Protein AF-A0A178W8T0-F1 (afdb_monomer_lite)

Sequence (114 aa):
MDSGLFSQYSLPSDTSMNYMDNFMQLPEDSVPCKIRAKRGCATHPRSIAERERRTRISGKLKKLQDLVPNMDKQTSYSDMLDLAVQHIKGLQHQLQNLKKDQENCTCGCSEKPS

Foldseek 3Di:
DDDDDDDPDDDDDDDDDDPPPPPPDDDPPDDPPPDPDPPPDDPDPVVVVVVVVVVVVVVVLVVLQVPFPPRDPPDDPVRSVVSSVVRVVVVVVVVVVVVVVVVVDPDPPPDDDD

Secondary structure (DSSP, 8-state):
----------PPP-----SSSSSS---TT------PPPTT---SHHHHHHHHHHHHHHHHHHHHHHHSTT--TT--HHHHHHHHHHHHHHHHHHHHHHHHHHHH--S-------

Organism: Arabidopsis thaliana (NCBI:txid3702)

pLDDT: mean 75.26, std 21.58, range [34.84, 97.88]

Structure (mmCIF, N/CA/C/O backbone):
data_AF-A0A178W8T0-F1
#
_entry.id   AF-A0A178W8T0-F1
#
loop_
_atom_site.group_PDB
_atom_site.id
_atom_site.type_symbol
_atom_site.label_atom_id
_atom_site.label_alt_id
_atom_site.label_comp_id
_atom_site.label_asym_id
_atom_site.label_entity_id
_atom_site.label_seq_id
_atom_site.pdbx_PDB_ins_code
_atom_site.Cartn_x
_atom_site.Cartn_y
_atom_site.Cartn_z
_atom_site.occupancy
_atom_site.B_iso_or_equiv
_atom_site.auth_seq_id
_atom_site.auth_comp_id
_atom_site.auth_asym_id
_atom_site.auth_atom_id
_atom_site.pdbx_PDB_model_num
ATOM 1 N N . MET A 1 1 ? 22.040 41.163 -45.839 1.00 38.16 1 MET A N 1
ATOM 2 C CA . MET A 1 1 ? 22.575 40.704 -47.134 1.00 38.16 1 MET A CA 1
ATOM 3 C C . MET A 1 1 ? 24.037 40.371 -46.869 1.00 38.16 1 MET A C 1
ATOM 5 O O . MET A 1 1 ? 24.756 41.293 -46.528 1.00 38.16 1 MET A O 1
ATOM 9 N N . ASP A 1 2 ? 24.550 39.148 -46.834 1.00 34.84 2 ASP A N 1
ATOM 10 C CA . ASP A 1 2 ? 24.102 37.811 -47.245 1.00 34.84 2 ASP A CA 1
ATOM 11 C C . ASP A 1 2 ? 25.064 36.824 -46.519 1.00 34.84 2 ASP A C 1
ATOM 13 O O . ASP A 1 2 ? 26.249 37.124 -46.404 1.00 34.84 2 ASP A O 1
ATOM 17 N N . SER A 1 3 ? 24.593 35.894 -45.682 1.00 43.78 3 SER A N 1
ATOM 18 C CA . SER A 1 3 ? 24.458 34.446 -45.957 1.00 43.78 3 SER A CA 1
ATOM 19 C C . SER A 1 3 ? 25.653 33.781 -46.669 1.00 43.78 3 SER A C 1
ATOM 21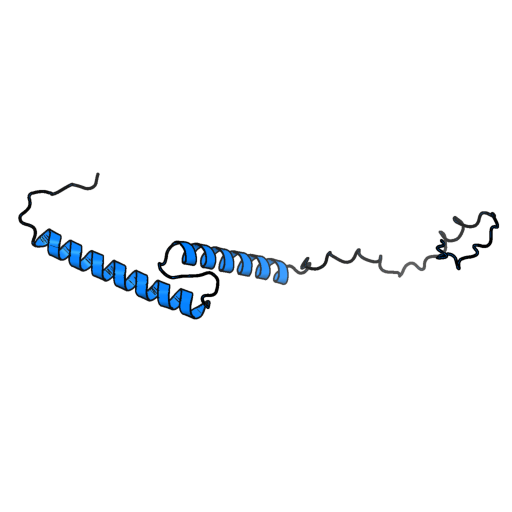 O O . SER A 1 3 ? 26.003 34.149 -47.779 1.00 43.78 3 SER A O 1
ATOM 23 N N . GLY A 1 4 ? 26.233 32.732 -46.067 1.00 41.03 4 GLY A N 1
ATOM 24 C CA . GLY A 1 4 ? 27.273 31.916 -46.713 1.00 41.03 4 GLY A CA 1
ATOM 25 C C . GLY A 1 4 ? 27.740 30.713 -45.889 1.00 41.03 4 GLY A C 1
ATOM 26 O O . GLY A 1 4 ? 28.888 30.655 -45.464 1.00 41.03 4 GLY A O 1
ATOM 27 N N . LEU A 1 5 ? 26.829 29.772 -45.628 1.00 45.19 5 LEU A N 1
ATOM 28 C CA . LEU A 1 5 ? 27.112 28.412 -45.150 1.00 45.19 5 LEU A CA 1
ATOM 29 C C . LEU A 1 5 ? 27.344 27.487 -46.369 1.00 45.19 5 LEU A C 1
ATOM 31 O O . LEU A 1 5 ? 26.777 27.759 -47.424 1.00 45.19 5 LEU A O 1
ATOM 35 N N . PHE A 1 6 ? 28.024 26.343 -46.162 1.00 36.69 6 PHE A N 1
ATOM 36 C CA . PHE A 1 6 ? 28.127 25.171 -47.070 1.00 36.69 6 PHE A CA 1
ATOM 37 C C . PHE A 1 6 ? 29.253 25.288 -48.127 1.00 36.69 6 PHE A C 1
ATOM 39 O O . PHE A 1 6 ? 29.471 26.352 -48.674 1.00 36.69 6 PHE A O 1
ATOM 46 N N . SER A 1 7 ? 30.062 24.291 -48.493 1.00 40.62 7 SER A N 1
ATOM 47 C CA . SER A 1 7 ? 30.005 22.833 -48.403 1.00 40.62 7 SER A CA 1
ATOM 48 C C . SER A 1 7 ? 31.437 22.299 -48.547 1.00 40.62 7 SER A C 1
ATOM 50 O O . SER A 1 7 ? 32.140 22.705 -49.468 1.00 40.62 7 SER A O 1
ATOM 52 N N . GLN A 1 8 ? 31.876 21.386 -47.685 1.00 48.28 8 GLN A N 1
ATOM 53 C CA . GLN A 1 8 ? 33.123 20.639 -47.880 1.00 48.28 8 GLN A CA 1
ATOM 54 C C . GLN A 1 8 ? 32.799 19.150 -47.925 1.00 48.28 8 GLN A C 1
ATOM 56 O O . GLN A 1 8 ? 32.911 18.430 -46.940 1.00 48.28 8 GLN A O 1
ATOM 61 N N . TYR A 1 9 ? 32.330 18.708 -49.086 1.00 35.47 9 TYR A N 1
ATOM 62 C CA . TYR A 1 9 ? 32.434 17.324 -49.521 1.00 35.47 9 TYR A CA 1
ATOM 63 C C . TYR A 1 9 ? 32.486 17.315 -51.050 1.00 35.47 9 TYR A C 1
ATOM 65 O O . TYR A 1 9 ? 31.514 17.633 -51.729 1.00 35.47 9 TYR A O 1
ATOM 73 N N . SER A 1 10 ? 33.643 16.964 -51.596 1.00 42.22 10 SER A N 1
ATOM 74 C CA . SER A 1 10 ? 33.752 16.537 -52.987 1.00 42.22 10 SER A CA 1
ATOM 75 C C . SER A 1 10 ? 33.671 15.014 -52.982 1.00 42.22 10 SER A C 1
ATOM 77 O O . SER A 1 10 ? 34.544 14.353 -52.423 1.00 42.22 10 SER A O 1
ATOM 79 N N . LEU A 1 11 ? 32.605 14.458 -53.558 1.00 44.81 11 LEU A N 1
ATOM 80 C CA . LEU A 1 11 ? 32.536 13.043 -53.924 1.00 44.81 11 LEU A CA 1
ATOM 81 C C . LEU A 1 11 ? 33.275 12.852 -55.257 1.00 44.81 11 LEU A C 1
ATOM 83 O O . LEU A 1 11 ? 32.996 13.605 -56.192 1.00 44.81 11 LEU A O 1
ATOM 87 N N . PRO A 1 12 ? 34.165 11.857 -55.392 1.00 47.22 12 PRO A N 1
ATOM 88 C CA . PRO A 1 12 ? 34.587 11.398 -56.700 1.00 47.22 12 PRO A CA 1
ATOM 89 C C . PRO A 1 12 ? 33.501 10.490 -57.284 1.00 47.22 12 PRO A C 1
ATOM 91 O O . PRO A 1 12 ? 33.142 9.458 -56.715 1.00 47.22 12 PRO A O 1
ATOM 94 N N . SER A 1 13 ? 32.973 10.914 -58.427 1.00 51.78 13 SER A N 1
ATOM 95 C CA . SER A 1 13 ? 32.255 10.071 -59.372 1.00 51.78 13 SER A CA 1
ATOM 96 C C . SER A 1 13 ? 33.259 9.121 -60.014 1.00 51.78 13 SER A C 1
ATOM 98 O O . SER A 1 13 ? 34.170 9.601 -60.674 1.00 51.78 13 SER A O 1
ATOM 100 N N . ASP A 1 14 ? 33.091 7.812 -59.847 1.00 36.97 14 ASP A N 1
ATOM 101 C CA . ASP A 1 14 ? 33.244 6.907 -60.984 1.00 36.97 14 ASP A CA 1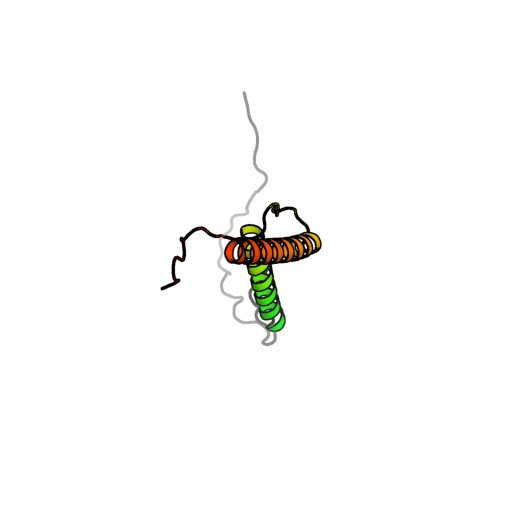
ATOM 102 C C . ASP A 1 14 ? 32.538 5.574 -60.746 1.00 36.97 14 ASP A C 1
ATOM 104 O O . ASP A 1 14 ? 32.705 4.867 -59.751 1.00 36.97 14 ASP A O 1
ATOM 108 N N . THR A 1 15 ? 31.692 5.276 -61.717 1.00 52.38 15 THR A N 1
ATOM 109 C CA . THR A 1 15 ? 30.884 4.080 -61.853 1.00 52.38 15 THR A CA 1
ATOM 110 C C . THR A 1 15 ? 31.767 2.958 -62.384 1.00 52.38 15 THR A C 1
ATOM 112 O O . THR A 1 15 ? 32.164 2.995 -63.542 1.00 52.38 15 THR A O 1
ATOM 115 N N . SER A 1 16 ? 32.013 1.907 -61.605 1.00 43.72 16 SER A N 1
ATOM 116 C CA . SER A 1 16 ? 32.147 0.563 -62.176 1.00 43.72 16 SER A CA 1
ATOM 117 C C . SER A 1 16 ? 31.852 -0.500 -61.125 1.00 43.72 16 SER A C 1
ATOM 119 O O . SER A 1 16 ? 32.274 -0.432 -59.973 1.00 43.72 16 SER A O 1
ATOM 121 N N . MET A 1 17 ? 31.013 -1.444 -61.532 1.00 50.84 17 MET A N 1
ATOM 122 C CA . MET A 1 17 ? 30.523 -2.552 -60.735 1.00 50.84 17 MET A CA 1
ATOM 123 C C . MET A 1 17 ? 31.661 -3.328 -60.073 1.00 50.84 17 MET A C 1
ATOM 125 O O . MET A 1 17 ? 32.505 -3.887 -60.763 1.00 50.84 17 MET A O 1
ATOM 129 N N . ASN A 1 18 ? 31.629 -3.441 -58.745 1.00 51.41 18 ASN A N 1
ATOM 130 C CA . ASN A 1 18 ? 32.289 -4.553 -58.059 1.00 51.41 18 ASN A CA 1
ATOM 131 C C . ASN A 1 18 ? 31.650 -4.875 -56.696 1.00 51.41 18 ASN A C 1
ATOM 133 O O . ASN A 1 18 ? 32.321 -5.224 -55.730 1.00 51.41 18 ASN A O 1
ATOM 137 N N . TYR A 1 19 ? 30.324 -4.719 -56.600 1.00 52.03 19 TYR A N 1
ATOM 138 C CA . TYR A 1 19 ? 29.581 -4.889 -55.345 1.00 52.03 19 TYR A CA 1
ATOM 139 C C . TYR A 1 19 ? 29.034 -6.312 -55.128 1.00 52.03 19 TYR A C 1
ATOM 141 O O . TYR A 1 19 ? 28.250 -6.512 -54.210 1.00 52.03 19 TYR A O 1
ATOM 149 N N . MET A 1 20 ? 29.425 -7.307 -55.934 1.00 56.69 20 MET A N 1
ATOM 150 C CA . MET A 1 20 ? 28.912 -8.684 -55.792 1.00 56.69 20 MET A CA 1
ATOM 151 C C . MET A 1 20 ? 29.981 -9.789 -55.845 1.00 56.69 20 MET A C 1
ATOM 153 O O . MET A 1 20 ? 29.611 -10.955 -55.862 1.00 56.69 20 MET A O 1
ATOM 157 N N . ASP A 1 21 ? 31.280 -9.466 -55.797 1.00 48.12 21 ASP A N 1
ATOM 158 C CA . ASP A 1 21 ? 32.351 -10.484 -55.879 1.00 48.12 21 ASP A CA 1
ATOM 159 C C . ASP A 1 21 ? 33.096 -10.738 -54.551 1.00 48.12 21 ASP A C 1
ATOM 161 O O . ASP A 1 21 ? 34.158 -11.343 -54.507 1.00 48.12 21 ASP A O 1
ATOM 165 N N . ASN A 1 22 ? 32.529 -10.308 -53.419 1.00 41.94 22 ASN A N 1
ATOM 166 C CA . ASN A 1 22 ? 33.041 -10.640 -52.077 1.00 41.94 22 ASN A CA 1
ATOM 167 C C . ASN A 1 22 ? 32.074 -11.524 -51.265 1.00 41.94 22 ASN A C 1
ATOM 169 O O . ASN A 1 22 ? 32.077 -11.498 -50.037 1.00 41.94 22 ASN A O 1
ATOM 173 N N . PHE A 1 23 ? 31.232 -12.316 -51.938 1.00 46.03 23 PHE A N 1
ATOM 174 C CA . PHE A 1 23 ? 30.302 -13.241 -51.273 1.00 46.03 23 PHE A CA 1
ATOM 175 C C . PHE A 1 23 ? 30.832 -14.684 -51.147 1.00 46.03 23 PHE A C 1
ATOM 177 O O . PHE A 1 23 ? 30.121 -15.551 -50.653 1.00 46.03 23 PHE A O 1
ATOM 184 N N . MET A 1 24 ? 32.069 -14.972 -51.567 1.00 51.84 24 MET A N 1
ATOM 185 C CA . MET A 1 24 ? 32.580 -16.353 -51.648 1.00 51.84 24 MET A CA 1
ATOM 186 C C . MET A 1 24 ? 33.934 -16.588 -50.964 1.00 51.84 24 MET A C 1
ATOM 188 O O . MET A 1 24 ? 34.693 -17.457 -51.378 1.00 51.84 24 MET A O 1
ATOM 192 N N . GLN A 1 25 ? 34.240 -15.873 -49.875 1.00 54.09 25 GLN A N 1
ATOM 193 C CA . GLN A 1 25 ? 35.361 -16.268 -49.009 1.00 54.09 25 GLN A CA 1
ATOM 194 C C . GLN A 1 25 ? 35.190 -15.794 -47.552 1.00 54.09 25 GLN A C 1
ATOM 196 O O . GLN A 1 25 ? 36.001 -15.039 -47.022 1.00 54.09 25 GLN A O 1
ATOM 201 N N . LEU A 1 26 ? 34.120 -16.229 -46.882 1.00 44.84 26 LEU A N 1
ATOM 202 C CA . LEU A 1 26 ? 34.019 -16.119 -45.421 1.00 44.84 26 LEU A CA 1
ATOM 203 C C . LEU A 1 26 ? 34.586 -17.402 -44.785 1.00 44.84 26 LEU A C 1
ATOM 205 O O . LEU A 1 26 ? 34.122 -18.487 -45.130 1.00 44.84 26 LEU A O 1
ATOM 209 N N . PRO A 1 27 ? 35.572 -17.319 -43.871 1.00 53.09 27 PRO A N 1
ATOM 210 C CA . PRO A 1 27 ? 35.979 -18.457 -43.052 1.00 53.09 27 PRO A CA 1
ATOM 211 C C . PRO A 1 27 ? 34.795 -18.964 -42.210 1.00 53.09 27 PRO A C 1
ATOM 213 O O . PRO A 1 27 ? 34.126 -18.171 -41.543 1.00 53.09 27 PRO A O 1
ATOM 216 N N . GLU A 1 28 ? 34.572 -20.280 -42.222 1.00 54.22 28 GLU A N 1
ATOM 217 C CA . GLU A 1 28 ? 33.461 -21.017 -41.577 1.00 54.22 28 GLU A CA 1
ATOM 218 C C . GLU A 1 28 ? 33.363 -20.864 -40.038 1.00 54.22 28 GLU A C 1
ATOM 220 O O . GLU A 1 28 ? 32.441 -21.394 -39.429 1.00 54.22 28 GLU A O 1
ATOM 225 N N . ASP A 1 29 ? 34.247 -20.091 -39.396 1.00 50.53 29 ASP A N 1
ATOM 226 C CA . ASP A 1 29 ? 34.296 -19.928 -37.932 1.00 50.53 29 ASP A CA 1
ATOM 227 C C . ASP A 1 29 ? 33.860 -18.541 -37.420 1.00 50.53 29 ASP A C 1
ATOM 229 O O . ASP A 1 29 ? 34.001 -18.228 -36.232 1.00 50.53 29 ASP A O 1
ATOM 233 N N . SER A 1 30 ? 33.302 -17.671 -38.271 1.00 51.19 30 SER A N 1
ATOM 234 C CA . SER A 1 30 ? 32.760 -16.393 -37.787 1.00 51.19 30 SER A CA 1
ATOM 235 C C . SER A 1 30 ? 31.348 -16.572 -37.216 1.00 51.19 30 SER A C 1
ATOM 237 O O . SER A 1 30 ? 30.362 -16.745 -37.930 1.00 51.19 30 SER A O 1
ATOM 239 N N . VAL A 1 31 ? 31.247 -16.543 -35.884 1.00 57.53 31 V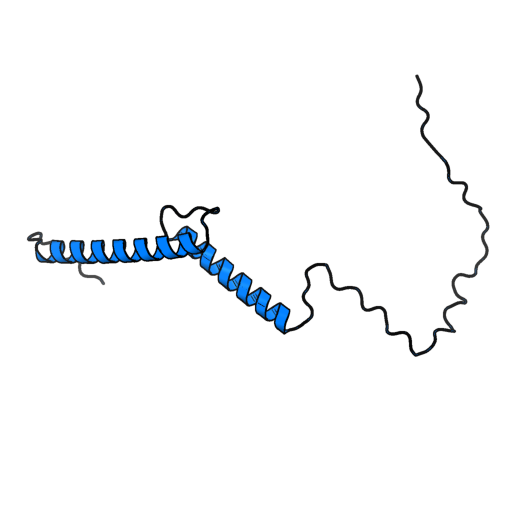AL A N 1
ATOM 240 C CA . VAL A 1 31 ? 29.969 -16.565 -35.161 1.00 57.53 31 VAL A CA 1
ATOM 241 C C . VAL A 1 31 ? 29.078 -15.445 -35.721 1.00 57.53 31 VAL A C 1
ATOM 243 O O . VAL A 1 31 ? 29.490 -14.282 -35.650 1.00 57.53 31 VAL A O 1
ATOM 246 N N . PRO A 1 32 ? 27.869 -15.737 -36.244 1.00 53.03 32 PRO A N 1
ATOM 247 C CA . PRO A 1 32 ? 26.981 -14.706 -36.758 1.00 53.03 32 PRO A CA 1
ATOM 248 C C . PRO A 1 32 ? 26.805 -13.623 -35.700 1.00 53.03 32 PRO A C 1
ATOM 250 O O . PRO A 1 32 ? 26.491 -13.931 -34.545 1.00 53.03 32 PRO A O 1
ATOM 253 N N . CYS A 1 33 ? 27.043 -12.366 -36.075 1.00 56.66 33 CYS A N 1
ATOM 254 C CA . CYS A 1 33 ? 26.862 -11.228 -35.185 1.00 56.66 33 CYS A CA 1
ATOM 255 C C . CYS A 1 33 ? 25.399 -11.210 -34.724 1.00 56.66 33 CYS A C 1
ATOM 257 O O . CYS A 1 33 ? 24.504 -10.751 -35.434 1.00 56.66 33 CYS A O 1
ATOM 259 N N . LYS A 1 34 ? 25.136 -11.791 -33.547 1.00 61.97 34 LYS A N 1
ATOM 260 C CA . LYS A 1 34 ? 23.803 -11.843 -32.952 1.00 61.97 34 LYS A CA 1
ATOM 261 C C . LYS A 1 34 ? 23.381 -10.400 -32.732 1.00 61.97 34 LYS A C 1
ATOM 263 O O . LYS A 1 34 ? 24.001 -9.699 -31.934 1.00 61.97 34 LYS A O 1
ATOM 268 N N . ILE A 1 35 ? 22.346 -9.975 -33.457 1.00 64.00 35 ILE A N 1
ATOM 269 C CA . ILE A 1 35 ? 21.700 -8.667 -33.326 1.00 64.00 35 ILE A CA 1
ATOM 270 C C . ILE A 1 35 ? 21.635 -8.323 -31.837 1.00 64.00 35 ILE A C 1
ATOM 272 O O . ILE A 1 35 ? 20.998 -9.029 -31.052 1.00 64.00 35 ILE A O 1
ATOM 276 N N . ARG A 1 36 ? 22.362 -7.276 -31.433 1.00 61.75 36 ARG A N 1
ATOM 277 C CA . ARG A 1 36 ? 22.441 -6.850 -30.036 1.00 61.75 36 ARG A CA 1
ATOM 278 C C . ARG A 1 36 ? 21.020 -6.671 -29.504 1.00 61.75 36 ARG A C 1
ATOM 280 O O . ARG A 1 36 ? 20.251 -5.886 -30.057 1.00 61.75 36 ARG A O 1
ATOM 287 N N . ALA A 1 37 ? 20.675 -7.380 -28.429 1.00 64.25 37 ALA A N 1
ATOM 288 C CA . ALA A 1 37 ? 19.380 -7.207 -27.781 1.00 64.25 37 ALA A CA 1
ATOM 289 C C . ALA A 1 37 ? 19.171 -5.719 -27.433 1.00 64.25 37 ALA A C 1
ATOM 291 O O . ALA A 1 37 ? 20.097 -5.053 -26.954 1.00 64.25 37 ALA A O 1
ATOM 292 N N . LYS A 1 38 ? 17.967 -5.184 -27.698 1.00 73.94 38 LYS A N 1
ATOM 293 C CA . LYS A 1 38 ? 17.628 -3.778 -27.413 1.00 73.94 38 LYS A CA 1
ATOM 294 C C . LYS A 1 38 ? 17.976 -3.436 -25.957 1.00 73.94 38 LYS A C 1
ATOM 296 O O . LYS A 1 38 ? 17.827 -4.265 -25.057 1.00 73.94 38 LYS A O 1
ATOM 301 N N . ARG A 1 39 ? 18.464 -2.211 -25.720 1.00 65.56 39 ARG A N 1
ATOM 302 C CA . ARG A 1 39 ? 18.893 -1.743 -24.391 1.00 65.56 39 ARG A CA 1
ATOM 303 C C . ARG A 1 39 ? 17.762 -1.971 -23.383 1.00 65.56 39 ARG A C 1
ATOM 305 O O . ARG A 1 39 ? 16.679 -1.422 -23.540 1.00 65.56 39 ARG A O 1
ATOM 312 N N . GLY A 1 40 ? 18.015 -2.804 -22.374 1.00 68.00 40 GLY A N 1
ATOM 313 C CA . GLY A 1 40 ? 17.017 -3.166 -21.366 1.00 68.00 40 GLY A CA 1
ATOM 314 C C . GLY A 1 40 ? 16.283 -4.490 -21.604 1.00 68.00 40 GLY A C 1
ATOM 315 O O . GLY A 1 40 ? 15.423 -4.819 -20.792 1.00 68.00 40 GLY A O 1
ATOM 316 N N . CYS A 1 41 ? 16.619 -5.279 -22.624 1.00 70.25 41 CYS A N 1
ATOM 317 C CA . CYS A 1 41 ? 16.134 -6.652 -22.781 1.00 70.25 41 CYS A CA 1
ATOM 318 C C . CYS A 1 41 ? 17.094 -7.619 -22.080 1.00 70.25 41 CYS A C 1
ATOM 320 O O . CYS A 1 41 ? 18.177 -7.914 -22.581 1.00 70.25 41 CYS A O 1
ATOM 322 N N . ALA A 1 42 ? 16.708 -8.089 -20.894 1.00 70.62 42 ALA A N 1
ATOM 323 C CA . ALA A 1 42 ? 17.416 -9.183 -20.251 1.00 70.62 42 ALA A CA 1
ATOM 324 C C . ALA A 1 42 ? 17.172 -10.468 -21.054 1.00 70.62 42 ALA A C 1
ATOM 326 O O . ALA A 1 42 ? 16.026 -10.861 -21.233 1.00 70.62 42 ALA A O 1
ATOM 327 N N . THR A 1 43 ? 18.233 -11.107 -21.540 1.00 80.19 43 THR A N 1
ATOM 328 C CA . THR A 1 43 ? 18.143 -12.361 -22.308 1.00 80.19 43 THR A CA 1
ATOM 329 C C . THR A 1 43 ? 18.326 -13.600 -21.432 1.00 80.19 43 THR A C 1
ATOM 331 O O . THR A 1 43 ? 17.950 -14.696 -21.832 1.00 80.19 43 THR A O 1
ATOM 334 N N . HIS A 1 44 ? 18.879 -13.440 -20.225 1.00 90.06 44 HIS A N 1
ATOM 335 C CA . HIS A 1 44 ? 19.085 -14.539 -19.289 1.00 90.06 44 HIS A CA 1
ATOM 336 C C . HIS A 1 44 ? 17.807 -14.817 -18.468 1.00 90.06 44 HIS A C 1
ATOM 338 O O . HIS A 1 44 ? 17.288 -13.882 -17.846 1.00 90.06 44 HIS A O 1
ATOM 344 N N . PRO A 1 45 ? 17.342 -16.079 -18.352 1.00 89.25 45 PRO A N 1
ATOM 345 C CA . PRO A 1 45 ? 16.105 -16.432 -17.642 1.00 89.25 45 PRO A CA 1
ATOM 346 C C . PRO A 1 45 ? 16.019 -15.873 -16.215 1.00 89.25 45 PRO A C 1
ATOM 348 O O . PRO A 1 45 ? 15.012 -15.288 -15.827 1.00 89.25 45 PRO A O 1
ATOM 351 N N . ARG A 1 46 ? 17.118 -15.949 -15.447 1.00 93.88 46 ARG A N 1
ATOM 352 C CA . ARG A 1 46 ? 17.206 -15.372 -14.087 1.00 93.88 46 ARG A CA 1
ATOM 353 C C . ARG A 1 46 ? 16.891 -13.872 -14.048 1.00 93.88 46 ARG A C 1
ATOM 355 O O . ARG A 1 46 ? 16.233 -13.401 -13.128 1.00 93.88 46 ARG A O 1
ATOM 362 N N . SER A 1 47 ? 17.375 -13.116 -15.028 1.00 92.94 47 SER A N 1
ATOM 363 C CA . SER A 1 47 ? 17.192 -11.664 -15.081 1.00 92.94 47 SER A CA 1
ATOM 364 C C . SER A 1 47 ? 15.776 -11.278 -15.520 1.00 92.94 47 SER A C 1
ATOM 366 O O . SER A 1 47 ? 15.275 -10.240 -15.089 1.00 92.94 47 SER A O 1
ATOM 368 N N . ILE A 1 48 ? 15.122 -12.110 -16.339 1.00 91.88 48 ILE A N 1
ATOM 369 C CA . ILE A 1 48 ? 13.698 -11.972 -16.680 1.00 91.88 48 ILE A CA 1
ATOM 370 C C . ILE A 1 48 ? 12.851 -12.195 -15.422 1.00 91.88 48 ILE A C 1
ATOM 372 O O . ILE A 1 48 ? 12.088 -11.309 -15.039 1.00 91.88 48 ILE A O 1
ATOM 376 N N . ALA A 1 49 ? 13.076 -13.305 -14.714 1.00 95.50 49 ALA A N 1
ATOM 377 C CA . ALA A 1 49 ? 12.351 -13.634 -13.488 1.00 95.50 49 ALA A CA 1
ATOM 378 C C . ALA A 1 49 ? 12.485 -12.544 -12.406 1.00 95.50 49 ALA A C 1
ATOM 380 O O . ALA A 1 49 ? 11.502 -12.146 -11.780 1.00 95.50 49 ALA A O 1
ATOM 381 N N . GLU A 1 50 ? 13.690 -12.002 -12.201 1.00 95.44 50 GLU A N 1
ATOM 382 C CA . GLU A 1 50 ? 13.887 -10.921 -11.228 1.00 95.44 50 GLU A CA 1
ATOM 383 C C . GLU A 1 50 ? 13.183 -9.622 -11.648 1.00 95.44 50 GLU A C 1
ATOM 385 O O . GLU A 1 50 ? 12.633 -8.920 -10.798 1.00 95.44 50 GLU A O 1
ATOM 390 N N . ARG A 1 51 ? 13.132 -9.295 -12.946 1.00 94.69 51 ARG A N 1
ATOM 391 C CA . ARG A 1 51 ? 12.349 -8.145 -13.419 1.00 94.69 51 ARG A CA 1
ATOM 392 C C . ARG A 1 51 ? 10.874 -8.318 -13.092 1.00 94.69 51 ARG A C 1
ATOM 394 O O . ARG A 1 51 ? 10.280 -7.403 -12.533 1.00 94.69 51 ARG A O 1
ATOM 401 N N . GLU A 1 52 ? 10.301 -9.472 -13.411 1.00 95.50 52 GLU A N 1
ATOM 402 C CA . GLU A 1 52 ? 8.898 -9.767 -13.116 1.00 95.50 52 GLU A CA 1
ATOM 403 C C . GLU A 1 52 ? 8.615 -9.665 -11.616 1.00 95.50 52 GLU A C 1
ATOM 405 O O . GLU A 1 52 ? 7.626 -9.052 -11.204 1.00 95.50 52 GLU A O 1
ATOM 410 N N . ARG A 1 53 ? 9.520 -10.183 -10.776 1.00 97.88 53 ARG A N 1
ATOM 411 C CA . ARG A 1 53 ? 9.441 -10.025 -9.321 1.00 97.88 53 ARG A CA 1
ATOM 412 C C . ARG A 1 53 ? 9.422 -8.550 -8.917 1.00 97.88 53 ARG A C 1
ATOM 414 O O . ARG A 1 53 ? 8.540 -8.156 -8.154 1.00 97.88 53 ARG A O 1
ATOM 421 N N . ARG A 1 54 ? 10.338 -7.725 -9.435 1.00 97.00 54 ARG A N 1
ATOM 422 C CA . ARG A 1 54 ? 10.379 -6.280 -9.146 1.00 97.00 54 ARG A CA 1
ATOM 423 C C . ARG A 1 54 ? 9.106 -5.574 -9.594 1.00 97.00 54 ARG A C 1
ATOM 425 O O . ARG A 1 54 ? 8.535 -4.826 -8.810 1.00 97.00 54 ARG A O 1
ATOM 432 N N . THR A 1 55 ? 8.609 -5.867 -10.792 1.00 96.56 55 THR A N 1
ATOM 433 C CA . THR A 1 55 ? 7.350 -5.307 -11.299 1.00 96.56 55 THR A CA 1
ATOM 434 C C . THR A 1 55 ? 6.171 -5.669 -10.396 1.00 96.56 55 THR A C 1
ATOM 436 O O . THR A 1 55 ? 5.361 -4.801 -10.074 1.00 96.56 55 THR A O 1
ATOM 439 N N . ARG A 1 56 ? 6.092 -6.917 -9.912 1.00 97.88 56 ARG A N 1
ATOM 440 C CA . ARG A 1 56 ? 5.065 -7.336 -8.944 1.00 97.88 56 ARG A CA 1
ATOM 441 C C . ARG A 1 56 ? 5.180 -6.576 -7.623 1.00 97.88 56 ARG A C 1
ATOM 443 O O . ARG A 1 56 ? 4.156 -6.169 -7.081 1.00 97.88 56 ARG A O 1
ATOM 450 N N . ILE A 1 57 ? 6.397 -6.371 -7.113 1.00 96.94 57 ILE A N 1
ATOM 451 C CA . ILE A 1 57 ? 6.639 -5.606 -5.880 1.00 96.94 57 ILE A CA 1
ATOM 452 C C . ILE A 1 57 ? 6.207 -4.147 -6.064 1.00 96.94 57 ILE A C 1
ATOM 454 O O . ILE A 1 57 ? 5.386 -3.663 -5.291 1.00 96.94 57 ILE A O 1
ATOM 458 N N . SER A 1 58 ? 6.664 -3.471 -7.120 1.00 95.56 58 SER A N 1
ATOM 459 C CA . SER A 1 58 ? 6.270 -2.088 -7.423 1.00 95.56 58 SER A CA 1
ATOM 460 C C . SER A 1 58 ? 4.761 -1.941 -7.627 1.00 95.56 58 SER A C 1
ATOM 462 O O . SER A 1 58 ? 4.169 -0.971 -7.163 1.00 95.56 58 SER A O 1
ATOM 464 N N . GLY A 1 59 ? 4.112 -2.926 -8.255 1.00 96.31 59 GLY A N 1
ATOM 465 C CA . GLY A 1 59 ? 2.657 -2.951 -8.394 1.00 96.31 59 GLY A CA 1
ATOM 466 C C . GLY A 1 59 ? 1.931 -3.017 -7.047 1.00 96.31 59 GLY A C 1
ATOM 467 O O . GLY A 1 59 ? 0.939 -2.319 -6.855 1.00 96.31 59 GLY A O 1
ATOM 468 N N . LYS A 1 60 ? 2.433 -3.813 -6.093 1.00 96.56 60 LYS A N 1
ATOM 469 C CA . LYS A 1 60 ? 1.877 -3.866 -4.731 1.00 96.56 60 LYS A CA 1
ATOM 470 C C . LYS A 1 60 ? 2.109 -2.568 -3.959 1.00 96.56 60 LYS A C 1
ATOM 472 O O . LYS A 1 60 ? 1.189 -2.114 -3.294 1.00 96.56 60 LYS A O 1
ATOM 477 N N . LEU A 1 61 ? 3.289 -1.961 -4.084 1.00 95.31 61 LEU A N 1
ATOM 478 C CA . LEU A 1 61 ? 3.609 -0.685 -3.435 1.00 95.31 61 LEU A CA 1
ATOM 479 C C . LEU A 1 61 ? 2.703 0.446 -3.934 1.00 95.31 61 LEU A C 1
ATOM 481 O O . LEU A 1 61 ? 2.227 1.244 -3.137 1.00 95.31 61 LEU A O 1
ATOM 485 N N . LYS A 1 62 ? 2.378 0.471 -5.232 1.00 93.94 62 LYS A N 1
ATOM 486 C CA . LYS A 1 62 ? 1.418 1.440 -5.776 1.00 93.94 62 LYS A CA 1
ATOM 487 C C . LYS A 1 62 ? 0.012 1.250 -5.201 1.00 93.94 62 LYS A C 1
ATOM 489 O O . LYS A 1 62 ? -0.596 2.214 -4.768 1.00 93.94 62 LYS A O 1
ATOM 494 N N . LYS A 1 63 ? -0.478 0.008 -5.130 1.00 94.94 63 LYS A N 1
ATOM 495 C CA . LYS A 1 63 ? -1.775 -0.273 -4.489 1.00 94.94 63 LYS A CA 1
ATOM 496 C C . LYS A 1 63 ? -1.788 0.122 -3.015 1.00 94.94 63 LYS A C 1
ATOM 498 O O . LYS A 1 63 ? -2.817 0.542 -2.511 1.00 94.94 63 LYS A O 1
ATOM 503 N N . LEU A 1 64 ? -0.658 -0.042 -2.327 1.00 95.00 64 LEU A N 1
ATOM 504 C CA . LEU A 1 64 ? -0.525 0.370 -0.938 1.00 95.00 64 LEU A CA 1
ATOM 505 C C . LEU A 1 64 ? -0.710 1.891 -0.810 1.00 95.00 64 LEU A C 1
ATOM 507 O O . LEU A 1 64 ? -1.487 2.309 0.042 1.00 95.00 64 LEU A O 1
ATOM 511 N N . GLN A 1 65 ? -0.080 2.688 -1.690 1.00 94.44 65 GLN A N 1
ATOM 512 C CA . GLN A 1 65 ? -0.234 4.157 -1.747 1.00 94.44 65 GLN A CA 1
ATOM 513 C C . GLN A 1 65 ? -1.697 4.594 -1.861 1.00 94.44 65 GLN A C 1
ATOM 515 O O . GLN A 1 65 ? -2.094 5.542 -1.198 1.00 94.44 65 GLN A O 1
ATOM 520 N N . ASP A 1 66 ? -2.501 3.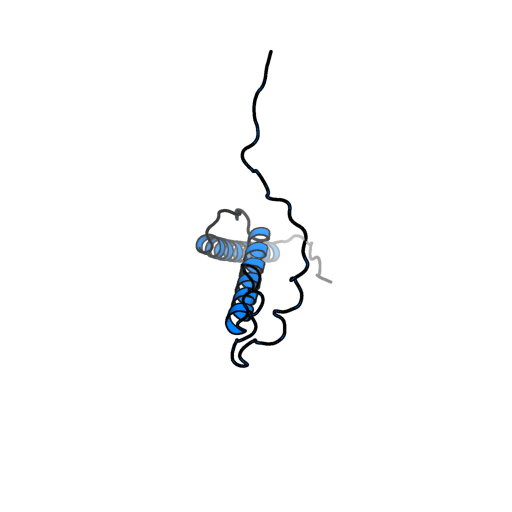878 -2.648 1.00 92.75 66 ASP A N 1
ATOM 521 C CA . ASP A 1 66 ? -3.912 4.222 -2.856 1.00 92.75 66 ASP A CA 1
ATOM 522 C C . ASP A 1 66 ? -4.803 3.912 -1.630 1.00 92.75 66 ASP A C 1
ATOM 524 O O . ASP A 1 66 ? -5.907 4.443 -1.523 1.00 92.75 66 ASP A O 1
ATOM 528 N N . LEU A 1 67 ? -4.361 3.035 -0.718 1.00 94.12 67 LEU A N 1
ATOM 529 C CA . LEU A 1 67 ? -5.167 2.544 0.411 1.00 94.12 67 LEU A CA 1
ATOM 530 C C . LEU A 1 67 ? -4.890 3.249 1.741 1.00 94.12 67 LEU A C 1
ATOM 532 O O . LEU A 1 67 ? -5.755 3.250 2.617 1.00 94.12 67 LEU A O 1
ATOM 536 N N . VAL A 1 68 ? -3.681 3.768 1.941 1.00 93.81 68 VAL A N 1
ATOM 537 C CA . VAL A 1 68 ? -3.270 4.355 3.222 1.00 93.81 68 VAL A CA 1
ATOM 538 C C . VAL A 1 68 ? -3.277 5.879 3.093 1.00 93.81 68 VAL A C 1
ATOM 540 O O . VAL A 1 68 ? -2.667 6.414 2.165 1.00 93.81 68 VAL A O 1
ATOM 543 N N . PRO A 1 69 ? -3.933 6.600 4.015 1.00 91.06 69 PRO A N 1
ATOM 544 C CA . PRO A 1 69 ? -3.941 8.055 4.000 1.00 91.06 69 PRO A CA 1
ATOM 545 C C . PRO A 1 69 ? -2.528 8.615 4.198 1.00 91.06 69 PRO A C 1
ATOM 547 O O . PRO A 1 69 ? -1.693 8.009 4.867 1.00 91.06 69 PRO A O 1
ATOM 550 N N . ASN A 1 70 ? -2.278 9.805 3.650 1.00 88.12 70 ASN A N 1
ATOM 551 C CA . ASN A 1 70 ? -0.996 10.515 3.750 1.00 88.12 70 ASN A CA 1
ATOM 552 C C . ASN A 1 70 ? 0.213 9.778 3.142 1.00 88.12 70 ASN A C 1
ATOM 554 O O . ASN A 1 70 ? 1.347 10.096 3.490 1.00 88.12 70 ASN A O 1
ATOM 558 N N . MET A 1 71 ? 0.002 8.824 2.228 1.00 91.06 71 MET A N 1
ATOM 559 C CA . MET A 1 71 ? 1.093 8.276 1.422 1.00 91.06 71 MET A CA 1
ATOM 560 C C . MET A 1 71 ? 1.204 9.022 0.100 1.00 91.06 71 MET A C 1
ATOM 562 O O . MET A 1 71 ? 0.283 9.018 -0.716 1.00 91.06 71 MET A O 1
ATOM 566 N N . ASP A 1 72 ? 2.349 9.664 -0.114 1.00 86.00 72 ASP A N 1
ATOM 567 C CA . ASP A 1 72 ? 2.666 10.342 -1.363 1.00 86.00 72 ASP A CA 1
ATOM 568 C C . ASP A 1 72 ? 3.638 9.515 -2.225 1.00 86.00 72 ASP A C 1
ATOM 570 O O . ASP A 1 72 ? 4.143 8.457 -1.842 1.00 86.00 72 ASP A O 1
ATOM 574 N N . LYS A 1 73 ? 3.907 10.003 -3.439 1.00 81.44 73 LYS A N 1
ATOM 575 C CA . LYS A 1 73 ? 4.810 9.329 -4.385 1.00 81.44 73 LYS A CA 1
ATOM 576 C C . LYS A 1 73 ? 6.291 9.430 -3.996 1.00 81.44 73 LYS A C 1
ATOM 578 O O . LYS A 1 73 ? 7.095 8.698 -4.570 1.00 81.44 73 LYS A O 1
ATOM 583 N N . GLN A 1 74 ? 6.656 10.361 -3.114 1.00 88.62 74 GLN A N 1
ATOM 584 C CA . GLN A 1 74 ? 8.032 10.588 -2.658 1.00 88.62 74 GLN A CA 1
ATOM 585 C C . GLN A 1 74 ? 8.350 9.850 -1.350 1.00 88.62 74 GLN A C 1
ATOM 587 O O . GLN A 1 74 ? 9.518 9.748 -0.982 1.00 88.62 74 GLN A O 1
ATOM 592 N N . THR A 1 75 ? 7.335 9.292 -0.693 1.00 90.81 75 THR A N 1
ATOM 593 C CA . THR A 1 75 ? 7.437 8.535 0.551 1.00 90.81 75 THR A CA 1
ATOM 594 C C . THR A 1 75 ? 8.375 7.349 0.351 1.00 90.81 75 THR A C 1
ATOM 596 O O . THR A 1 75 ? 8.251 6.583 -0.614 1.00 90.81 75 THR A O 1
ATOM 599 N N . SER A 1 76 ? 9.335 7.193 1.262 1.00 94.25 76 SER A N 1
ATOM 600 C CA . SER A 1 76 ? 10.290 6.091 1.197 1.00 94.25 76 SER A CA 1
ATOM 601 C C . SER A 1 76 ? 9.580 4.743 1.385 1.00 94.25 76 SER A C 1
ATOM 603 O O . SER A 1 76 ? 8.505 4.659 1.980 1.00 94.25 76 SER A O 1
ATOM 605 N N . TYR A 1 77 ? 10.161 3.649 0.883 1.00 94.06 77 TYR A N 1
ATOM 606 C CA . TYR A 1 77 ? 9.527 2.334 1.035 1.00 94.06 77 TYR A CA 1
ATOM 607 C C . TYR A 1 77 ? 9.427 1.876 2.492 1.00 94.06 77 TYR A C 1
ATOM 609 O O . TYR A 1 77 ? 8.487 1.157 2.812 1.00 94.06 77 TYR A O 1
ATOM 617 N N . SER A 1 78 ? 10.361 2.271 3.361 1.00 95.00 78 SER A N 1
ATOM 618 C CA . SER A 1 78 ? 10.260 1.995 4.798 1.00 95.00 78 SER A CA 1
ATOM 619 C C . SER A 1 78 ? 9.076 2.736 5.404 1.00 95.00 78 SER A C 1
ATOM 621 O O . SER A 1 78 ? 8.208 2.098 5.992 1.00 95.00 78 SER A O 1
ATOM 623 N N . ASP A 1 79 ? 8.972 4.041 5.146 1.00 94.75 79 ASP A N 1
ATOM 624 C CA . ASP A 1 79 ? 7.897 4.864 5.709 1.00 94.75 79 ASP A CA 1
ATOM 625 C C . ASP A 1 79 ? 6.528 4.397 5.204 1.00 94.75 79 ASP A C 1
ATOM 627 O O . ASP A 1 79 ? 5.568 4.337 5.964 1.00 94.75 79 ASP A O 1
ATOM 631 N N . MET A 1 80 ? 6.437 3.974 3.939 1.00 95.69 80 MET A N 1
ATOM 632 C CA . MET A 1 80 ? 5.215 3.411 3.358 1.00 95.69 80 MET A CA 1
ATOM 633 C C . MET A 1 80 ? 4.730 2.164 4.111 1.00 95.69 80 MET A C 1
ATOM 635 O O . MET A 1 80 ? 3.529 1.962 4.293 1.00 95.69 80 MET A O 1
ATOM 639 N N . LEU A 1 81 ? 5.659 1.312 4.551 1.00 96.19 81 LEU A N 1
ATOM 640 C CA . LEU A 1 81 ? 5.330 0.122 5.332 1.00 96.19 81 LEU A CA 1
ATOM 641 C C . LEU A 1 81 ? 4.952 0.490 6.772 1.00 96.19 81 LEU A C 1
ATOM 643 O O . LEU A 1 81 ? 3.978 -0.054 7.293 1.00 96.19 81 LEU A O 1
ATOM 647 N N . ASP A 1 82 ? 5.652 1.440 7.388 1.00 95.75 82 ASP A N 1
ATOM 648 C CA . ASP A 1 82 ? 5.359 1.892 8.751 1.00 95.75 82 ASP A CA 1
ATOM 649 C C . ASP A 1 82 ? 3.997 2.595 8.843 1.00 95.75 82 ASP A C 1
ATOM 651 O O . ASP A 1 82 ? 3.192 2.283 9.728 1.00 95.75 82 ASP A O 1
ATOM 655 N N . LEU A 1 83 ? 3.688 3.478 7.889 1.00 95.94 83 LEU A N 1
ATOM 656 C CA . LEU A 1 83 ? 2.388 4.142 7.769 1.00 95.94 83 LEU A CA 1
ATOM 657 C C . LEU A 1 83 ? 1.261 3.126 7.569 1.00 95.94 83 LEU A C 1
ATOM 659 O O . LEU A 1 83 ? 0.209 3.235 8.202 1.00 95.94 83 LEU A O 1
ATOM 663 N N . ALA A 1 84 ? 1.485 2.092 6.753 1.00 96.94 8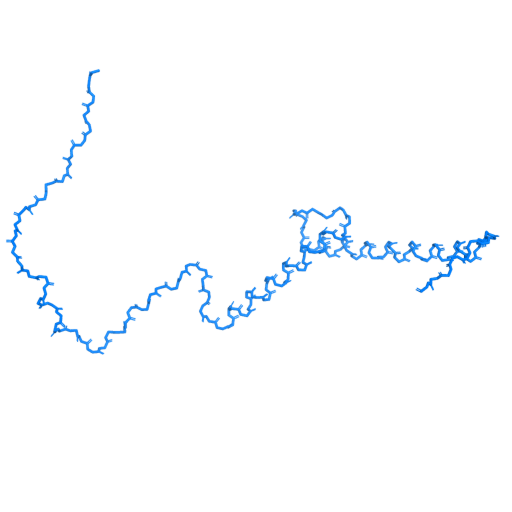4 ALA A N 1
ATOM 664 C CA . ALA A 1 84 ? 0.508 1.026 6.563 1.00 96.94 84 ALA A CA 1
ATOM 665 C C . ALA A 1 84 ? 0.219 0.265 7.865 1.00 96.94 84 ALA A C 1
ATOM 667 O O . ALA A 1 84 ? -0.944 0.018 8.193 1.00 96.94 84 ALA A O 1
ATOM 668 N N . VAL A 1 85 ? 1.254 -0.074 8.638 1.00 97.25 85 VAL A N 1
ATOM 669 C CA . VAL A 1 85 ? 1.091 -0.741 9.938 1.00 97.25 85 VAL A CA 1
ATOM 670 C C . VAL A 1 85 ? 0.321 0.147 10.915 1.00 97.25 85 VAL A C 1
ATOM 672 O O . VAL A 1 85 ? -0.580 -0.339 11.603 1.00 97.25 85 VAL A O 1
ATOM 675 N N . GLN A 1 86 ? 0.640 1.441 10.974 1.00 97.00 86 GLN A N 1
ATOM 676 C CA . GLN A 1 86 ? -0.071 2.393 11.830 1.00 97.00 86 GLN A CA 1
ATOM 677 C C . GLN A 1 86 ? -1.545 2.516 11.439 1.00 97.00 86 GLN A C 1
ATOM 679 O O . GLN A 1 86 ? -2.414 2.454 12.309 1.00 97.00 86 GLN A O 1
ATOM 684 N N . HIS A 1 87 ? -1.840 2.607 10.142 1.00 97.06 87 HIS A N 1
ATOM 685 C CA . HIS A 1 87 ? -3.209 2.687 9.646 1.00 97.06 87 HIS A CA 1
ATOM 686 C C . HIS A 1 87 ? -4.027 1.439 10.000 1.00 97.06 87 HIS A C 1
ATOM 688 O O . HIS A 1 87 ? -5.138 1.563 10.511 1.00 97.06 87 HIS A O 1
ATOM 694 N N . ILE A 1 88 ? -3.462 0.236 9.834 1.00 97.56 88 ILE A N 1
ATOM 695 C CA . ILE A 1 88 ? -4.129 -1.020 10.220 1.00 97.56 88 ILE A CA 1
ATOM 696 C C . ILE A 1 88 ? -4.440 -1.038 11.720 1.00 97.56 88 ILE A C 1
ATOM 698 O O . ILE A 1 88 ? -5.560 -1.370 12.106 1.00 97.56 88 ILE A O 1
ATOM 702 N N . LYS A 1 89 ? -3.482 -0.651 12.571 1.00 97.75 89 LYS A N 1
ATOM 703 C CA . LYS A 1 89 ? -3.705 -0.566 14.024 1.00 97.75 89 LYS A CA 1
ATOM 704 C C . LYS A 1 89 ? -4.801 0.445 14.371 1.00 97.75 89 LYS A C 1
ATOM 706 O O . LYS A 1 89 ? -5.644 0.158 15.217 1.00 97.75 89 LYS A O 1
ATOM 711 N N . GLY A 1 90 ? -4.819 1.594 13.694 1.00 97.06 90 GLY A N 1
ATOM 712 C CA . GLY A 1 90 ? -5.862 2.608 13.847 1.00 97.06 90 GLY A CA 1
ATOM 713 C C . GLY A 1 90 ? -7.250 2.074 13.491 1.00 97.06 90 GLY A C 1
ATOM 714 O O . GLY A 1 90 ? -8.178 2.213 14.284 1.00 97.06 90 GLY A O 1
ATOM 715 N N . LEU A 1 91 ? -7.384 1.390 12.351 1.00 97.38 91 LEU A N 1
ATOM 716 C CA . LEU A 1 91 ? -8.643 0.763 11.933 1.00 97.38 91 LEU A CA 1
ATOM 717 C C . LEU A 1 91 ? -9.101 -0.321 12.918 1.00 97.38 91 LEU A C 1
ATOM 719 O O . LEU A 1 91 ? -10.272 -0.365 13.286 1.00 97.38 91 LEU A O 1
ATOM 723 N N . GLN A 1 92 ? -8.188 -1.169 13.397 1.00 97.62 92 GLN A N 1
ATOM 724 C CA . GLN A 1 92 ? -8.505 -2.184 14.408 1.00 97.62 92 GLN A CA 1
ATOM 725 C C . GLN A 1 92 ? -9.017 -1.560 15.709 1.00 97.62 92 GLN A C 1
ATOM 727 O O . GLN A 1 92 ? -9.957 -2.081 16.308 1.00 97.62 92 GLN A O 1
ATOM 732 N N . HIS A 1 93 ? -8.426 -0.443 16.137 1.00 97.44 93 HIS A N 1
ATOM 733 C CA . HIS A 1 93 ? -8.883 0.283 17.317 1.00 97.44 93 HIS A CA 1
ATOM 734 C C . HIS A 1 93 ? -10.276 0.895 17.107 1.00 97.44 93 HIS A C 1
ATOM 736 O O . HIS A 1 93 ? -11.144 0.737 17.962 1.00 97.44 93 HIS A O 1
ATOM 742 N N . GLN A 1 94 ? -10.527 1.514 15.948 1.00 97.06 94 GLN A N 1
ATOM 743 C CA . GLN A 1 94 ? -11.849 2.051 15.603 1.00 97.06 94 GLN A CA 1
ATOM 744 C C . GLN A 1 94 ? -12.926 0.962 15.606 1.00 97.06 94 GLN A C 1
ATOM 746 O O . GLN A 1 94 ? -13.991 1.165 16.179 1.00 97.06 94 GLN A O 1
ATOM 751 N N . LEU A 1 95 ? -12.641 -0.214 15.038 1.00 96.62 95 LEU A N 1
ATOM 752 C CA . LEU A 1 95 ? -13.568 -1.349 15.053 1.00 96.62 95 LEU A CA 1
ATOM 753 C C . LEU A 1 95 ? -13.875 -1.839 16.472 1.00 96.62 95 LEU A C 1
ATOM 755 O O . LEU A 1 95 ? -15.025 -2.154 16.769 1.00 96.62 95 LEU A O 1
ATOM 759 N N . GLN A 1 96 ? -12.874 -1.898 17.355 1.00 95.75 96 GLN A N 1
ATOM 760 C CA . GLN A 1 96 ? -13.096 -2.270 18.756 1.00 95.75 96 GLN A CA 1
ATOM 761 C C . GLN A 1 96 ? -13.982 -1.256 19.480 1.00 95.75 96 GLN A C 1
ATOM 763 O O . GLN A 1 96 ? -14.897 -1.658 20.197 1.00 95.75 96 GLN A O 1
ATOM 768 N N . ASN A 1 97 ? -13.743 0.038 19.266 1.00 94.69 97 ASN A N 1
ATOM 769 C CA . ASN A 1 97 ? -14.547 1.094 19.875 1.00 94.69 97 ASN A CA 1
ATOM 770 C C . ASN A 1 97 ? -15.986 1.054 19.353 1.00 94.69 97 ASN A C 1
ATOM 772 O O . ASN A 1 97 ? -16.904 0.974 20.156 1.00 94.69 97 ASN A O 1
ATOM 776 N N . LEU A 1 98 ? -16.184 0.978 18.033 1.00 93.25 98 LEU A N 1
ATOM 777 C CA . LEU A 1 98 ? -17.516 0.868 17.428 1.00 93.25 98 LEU A CA 1
ATOM 778 C C . LEU A 1 98 ? -18.280 -0.362 17.923 1.00 93.25 98 LEU A C 1
ATOM 780 O O . LEU A 1 98 ? -19.476 -0.278 18.182 1.00 93.25 98 LEU A O 1
ATOM 784 N N . LYS A 1 99 ? -17.599 -1.501 18.092 1.00 91.38 99 LYS A N 1
ATOM 785 C CA . LYS A 1 99 ? -18.211 -2.708 18.655 1.00 91.38 99 LYS A CA 1
ATOM 786 C C . LYS A 1 99 ? -18.649 -2.490 20.104 1.00 91.38 99 LYS A C 1
ATOM 788 O O . LYS A 1 99 ? -19.772 -2.833 20.459 1.00 91.38 99 LYS A O 1
ATOM 793 N N . LYS A 1 100 ? -17.787 -1.893 20.929 1.00 91.38 100 LYS A N 1
ATOM 794 C CA . LYS A 1 100 ? -18.117 -1.548 22.315 1.00 91.38 100 LYS A CA 1
ATOM 795 C C . LYS A 1 100 ? -19.286 -0.563 22.375 1.00 91.38 100 LYS A C 1
ATOM 797 O O . LYS A 1 100 ? -20.181 -0.721 23.196 1.00 91.38 100 LYS A O 1
ATOM 802 N N . ASP A 1 101 ? -19.302 0.438 21.507 1.00 89.62 101 ASP A N 1
ATOM 803 C CA . ASP A 1 101 ? -20.375 1.428 21.441 1.00 89.62 101 ASP A CA 1
ATOM 804 C C . ASP A 1 101 ? -21.691 0.791 20.979 1.00 89.62 101 ASP A C 1
ATOM 806 O O . ASP A 1 101 ? -22.743 1.124 21.513 1.00 89.62 101 ASP A O 1
ATOM 810 N N . GLN A 1 102 ? -21.643 -0.182 20.064 1.00 87.56 102 GLN A N 1
ATOM 811 C CA . GLN A 1 102 ? -22.805 -0.972 19.654 1.00 87.56 102 GLN A CA 1
ATOM 812 C C . GLN A 1 102 ? -23.366 -1.812 20.810 1.00 87.56 102 GLN A C 1
ATOM 814 O O . GLN A 1 102 ? -24.578 -1.841 20.999 1.00 87.56 102 GLN A O 1
ATOM 819 N N . GLU A 1 103 ? -22.508 -2.458 21.603 1.00 83.62 103 GLU A N 1
ATOM 820 C CA . GLU A 1 103 ? -22.913 -3.225 22.794 1.00 83.62 103 GLU A CA 1
ATOM 821 C C . GLU A 1 103 ? -23.545 -2.330 23.872 1.00 83.62 103 GLU A C 1
ATOM 823 O O . GLU A 1 103 ? -24.436 -2.763 24.601 1.00 83.62 103 GLU A O 1
ATOM 828 N N . ASN A 1 104 ? -23.112 -1.070 23.947 1.00 81.44 104 ASN A N 1
ATOM 829 C CA . ASN A 1 104 ? -23.658 -0.074 24.865 1.00 81.44 104 ASN A CA 1
ATOM 830 C C . ASN A 1 104 ? -24.818 0.735 24.258 1.00 81.44 104 ASN A C 1
ATOM 832 O O . ASN A 1 104 ? -25.428 1.536 24.974 1.00 81.44 104 ASN A O 1
ATOM 836 N N . CYS A 1 105 ? -25.142 0.560 22.968 1.00 80.50 105 CYS A N 1
ATOM 837 C CA . CYS A 1 105 ? -26.235 1.296 22.347 1.00 80.50 105 CYS A CA 1
ATOM 838 C C . CYS 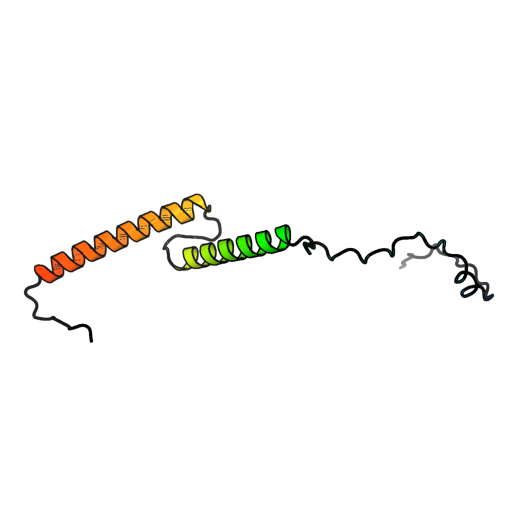A 1 105 ? -27.568 0.683 22.758 1.00 80.50 105 CYS A C 1
ATOM 840 O O . CYS A 1 105 ? -27.903 -0.445 22.414 1.00 80.50 105 CYS A O 1
ATOM 842 N N . THR A 1 106 ? -28.386 1.482 23.429 1.00 74.69 106 THR A N 1
ATOM 843 C CA . THR A 1 106 ? -29.798 1.179 23.692 1.00 74.69 106 THR A CA 1
ATOM 844 C C . THR A 1 106 ? -30.703 1.529 22.506 1.00 74.69 106 THR A C 1
ATOM 846 O O . THR A 1 106 ? -31.925 1.405 22.590 1.00 74.69 106 THR A O 1
ATOM 849 N N . CYS A 1 107 ? -30.119 1.965 21.386 1.00 77.00 107 CYS A N 1
ATOM 850 C CA . CYS A 1 107 ? -30.828 2.259 20.154 1.00 77.00 107 CYS A CA 1
ATOM 851 C C . CYS A 1 107 ? -31.211 0.960 19.422 1.00 77.00 107 CYS A C 1
ATOM 853 O O . CYS A 1 107 ? -30.360 0.129 19.127 1.00 77.00 107 CYS A O 1
ATOM 855 N N . GLY A 1 108 ? -32.491 0.786 19.075 1.00 59.16 108 GLY A N 1
ATOM 856 C CA . GLY A 1 108 ? -33.018 -0.415 18.399 1.00 59.16 108 GLY A CA 1
ATOM 857 C C . GLY A 1 108 ? -32.523 -0.660 16.962 1.00 59.16 108 GLY A C 1
ATOM 858 O O . GLY A 1 108 ? -33.103 -1.481 16.254 1.00 59.16 108 GLY A O 1
ATOM 859 N N . CYS A 1 109 ? -31.473 0.029 16.512 1.00 59.91 109 CYS A N 1
ATOM 860 C CA . CYS A 1 109 ? -30.888 -0.112 15.181 1.00 59.91 109 CYS A CA 1
ATOM 861 C C . CYS A 1 109 ? -29.991 -1.356 15.120 1.00 59.91 109 CYS A C 1
ATOM 863 O O . CYS A 1 109 ? -28.767 -1.272 15.090 1.00 59.91 109 CYS A O 1
ATOM 865 N N . SER A 1 110 ? -30.616 -2.530 15.118 1.00 54.84 110 SER A N 1
ATOM 866 C CA . SER A 1 110 ? -29.954 -3.790 14.773 1.00 54.84 110 SER A CA 1
ATOM 867 C C . SER A 1 110 ? -30.199 -4.093 13.296 1.00 54.84 110 SER A C 1
ATOM 869 O O . SER A 1 110 ? -31.035 -4.920 12.934 1.00 54.84 110 SER A O 1
ATOM 871 N N . GLU A 1 111 ? -29.484 -3.393 12.416 1.00 59.22 111 GLU A N 1
ATOM 872 C CA . GLU A 1 111 ? -29.428 -3.788 11.009 1.00 59.22 111 GLU A CA 1
ATOM 873 C C . GLU A 1 111 ? -28.619 -5.086 10.899 1.00 59.22 111 GLU A C 1
ATOM 875 O O . GLU A 1 111 ? -27.420 -5.143 11.177 1.00 59.22 111 GLU A O 1
ATOM 880 N N . LYS A 1 112 ? -29.327 -6.165 10.560 1.00 47.09 112 LYS A N 1
ATOM 881 C CA . LYS A 1 112 ? -28.755 -7.484 10.288 1.00 47.09 112 LYS A CA 1
ATOM 882 C C . LYS A 1 112 ? -27.945 -7.416 8.989 1.00 47.09 112 LYS A C 1
ATOM 884 O O . LYS A 1 112 ? -28.491 -6.936 7.996 1.00 47.09 112 LYS A O 1
ATOM 889 N N . PRO A 1 113 ? -26.713 -7.946 8.938 1.00 59.31 113 PRO A N 1
ATOM 890 C CA . PRO A 1 113 ? -26.048 -8.159 7.665 1.00 59.31 113 PRO A CA 1
ATOM 891 C C . PRO A 1 113 ? -26.701 -9.362 6.966 1.00 59.31 113 PRO A C 1
ATOM 893 O O . PRO A 1 113 ? -26.775 -10.453 7.535 1.00 59.31 113 PRO A O 1
ATOM 896 N N . SER A 1 114 ? -27.237 -9.106 5.773 1.00 47.69 114 SER A N 1
ATOM 897 C CA . SER A 1 114 ? -27.781 -10.062 4.796 1.00 47.69 114 SER A CA 1
ATOM 898 C C . SER A 1 114 ? -26.706 -10.914 4.135 1.00 47.69 114 SER A C 1
ATOM 900 O O . SER A 1 114 ? -25.637 -10.332 3.835 1.00 47.69 114 SER A O 1
#

Radius of gyration: 34.87 Å; chains: 1; bounding box: 69×62×87 Å

InterPro domains:
  IPR011598 Myc-type, basic helix-loop-helix (bHLH) domain [PF00010] (47-92)
  IPR011598 Myc-type, basic helix-loop-helix (bHLH) domain [PS50888] (41-91)
  IPR011598 Myc-type, basic helix-loop-helix (bHLH) domain [SM00353] (47-97)
  IPR036638 Helix-loop-helix DNA-binding domain superfamily [G3DSA:4.10.280.10] (42-110)
  IPR036638 Helix-loop-helix DNA-binding domain superfamily [SSF47459] (44-104)
  IPR045239 Transcription factor bHLH95-like, basic helix-loop-helix domain [cd11393] (46-98)
  IPR045843 Transcription factor IND-like [PTHR16223] (18-101)